Protein AF-0000000065921954 (afdb_homodimer)

Sequence (114 aa):
MNIEELKKQAETEIADFIAQKIAELNKNTGKEVSEIRFTAREKMTGLESYDVKIKIMMNIEELKKQAETEIADFIAQKIAELNKNTGKEVSEIRFTAREKMTGLESYDVKIKIM

Foldseek 3Di:
DDPVVVVVVVVVVVVVVVVVVQVVCCVVVVWHWDDKDWDFDADPVGTDGTDIDIDTD/DDPVVVVVVVVVVVVVVVVVVQVVCCVVVVWHWDDKDWDFDADPVGTDGTDIDIDTD

Secondary structure (DSSP, 8-state):
--HHHHHHHHHHHHHHHHHHHHHHHHHHHSS-EEEEEEEEEEETTEEEEEEEEEEE-/--HHHHHHHHHHHHHHHHHHHHHHHHHHHSS-EEEEEEEEEEETTEEEEEEEEEEE-

Radius of gyration: 14.44 Å; Cα contacts (8 Å, |Δi|>4): 179; chains: 2; bounding box: 28×40×33 Å

Structure (mmCIF, N/CA/C/O backbone):
data_AF-0000000065921954-model_v1
#
loop_
_entity.id
_entity.type
_entity.pdbx_description
1 polymer 'Protein GnsA'
#
loop_
_atom_site.group_PDB
_atom_site.id
_atom_site.type_symbol
_atom_site.label_atom_id
_atom_site.label_alt_id
_atom_site.label_comp_id
_atom_site.label_asym_id
_atom_site.label_entity_id
_atom_site.label_seq_id
_atom_site.pdbx_PDB_ins_code
_atom_site.Cartn_x
_atom_site.Cartn_y
_atom_site.Cartn_z
_atom_site.occupancy
_atom_site.B_iso_or_equiv
_atom_site.auth_seq_id
_atom_site.auth_comp_id
_atom_site.auth_asym_id
_atom_site.auth_atom_id
_atom_site.pdbx_PDB_model_num
ATOM 1 N N . MET A 1 1 ? -7.926 21.625 -2.971 1 73.06 1 MET A N 1
ATOM 2 C CA . MET A 1 1 ? -8.695 20.422 -2.656 1 73.06 1 MET A CA 1
ATOM 3 C C . MET A 1 1 ? -8.969 20.328 -1.158 1 73.06 1 MET A C 1
ATOM 5 O O . MET A 1 1 ? -8.133 20.734 -0.345 1 73.06 1 MET A O 1
ATOM 9 N N . ASN A 1 2 ? -10.227 20.016 -0.802 1 92.56 2 ASN A N 1
ATOM 10 C CA . ASN A 1 2 ? -10.469 19.859 0.629 1 92.56 2 ASN A CA 1
ATOM 11 C C . ASN A 1 2 ? -9.945 18.531 1.153 1 92.56 2 ASN A C 1
ATOM 13 O O . ASN A 1 2 ? -9.461 17.703 0.38 1 92.56 2 ASN A O 1
ATOM 17 N N . ILE A 1 3 ? -9.883 18.391 2.352 1 94.19 3 ILE A N 1
ATOM 18 C CA . ILE A 1 3 ? -9.273 17.25 3.029 1 94.19 3 ILE A CA 1
ATOM 19 C C . ILE A 1 3 ? -9.898 15.961 2.514 1 94.19 3 ILE A C 1
ATOM 21 O O . ILE A 1 3 ? -9.195 14.969 2.295 1 94.19 3 ILE A O 1
ATOM 25 N N . GLU A 1 4 ? -11.188 15.961 2.314 1 95.5 4 GLU A N 1
ATOM 26 C CA . GLU A 1 4 ? -1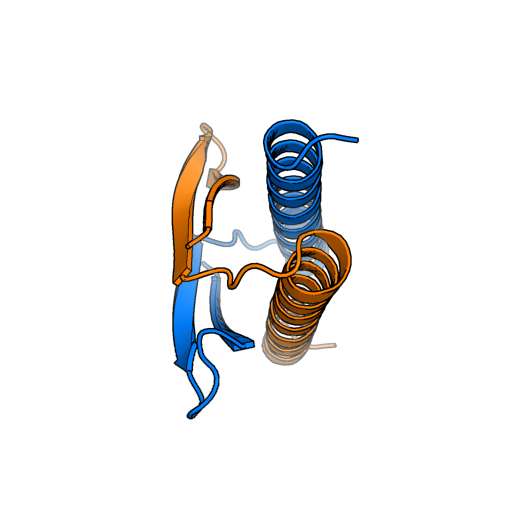1.875 14.766 1.846 1 95.5 4 GLU A CA 1
ATOM 27 C C . GLU A 1 4 ? -11.43 14.383 0.436 1 95.5 4 GLU A C 1
ATOM 29 O O . GLU A 1 4 ? -11.273 13.203 0.125 1 95.5 4 GLU A O 1
ATOM 34 N N . GLU A 1 5 ? -11.242 15.312 -0.426 1 96.69 5 GLU A N 1
ATOM 35 C CA . GLU A 1 5 ? -10.773 15.055 -1.785 1 96.69 5 GLU A CA 1
ATOM 36 C C . GLU A 1 5 ? -9.344 14.531 -1.787 1 96.69 5 GLU A C 1
ATOM 38 O O . GLU A 1 5 ? -9.016 13.609 -2.539 1 96.69 5 GLU A O 1
ATOM 43 N N . LEU A 1 6 ? -8.445 15.133 -0.946 1 97.44 6 LEU A N 1
ATOM 44 C CA . LEU A 1 6 ? -7.062 14.672 -0.823 1 97.44 6 LEU A CA 1
ATOM 45 C C . LEU A 1 6 ? -7.016 13.227 -0.333 1 97.44 6 LEU A C 1
ATOM 47 O O . LEU A 1 6 ? -6.234 12.422 -0.843 1 97.44 6 LEU A O 1
ATOM 51 N N . LYS A 1 7 ? -7.883 12.992 0.575 1 97.19 7 LYS A N 1
ATOM 52 C CA . LYS A 1 7 ? -7.977 11.648 1.14 1 97.19 7 LYS A CA 1
ATOM 53 C C . LYS A 1 7 ? -8.406 10.633 0.081 1 97.19 7 LYS A C 1
ATOM 55 O O . LYS A 1 7 ? -7.77 9.586 -0.078 1 97.19 7 LYS A O 1
ATOM 60 N N . LYS A 1 8 ? -9.445 10.945 -0.625 1 97.81 8 LYS A N 1
ATOM 61 C CA . LYS A 1 8 ? -9.969 10.039 -1.646 1 97.81 8 LYS A CA 1
ATOM 62 C C . LYS A 1 8 ? -8.938 9.805 -2.752 1 97.81 8 LYS A C 1
ATOM 64 O O . LYS A 1 8 ? -8.828 8.695 -3.277 1 97.81 8 LYS A O 1
ATOM 69 N N . GLN A 1 9 ? -8.25 10.852 -3.027 1 98.31 9 GLN A N 1
ATOM 70 C CA . GLN A 1 9 ? -7.207 10.711 -4.035 1 98.31 9 GLN A CA 1
ATOM 71 C C . GLN A 1 9 ? -6.105 9.766 -3.559 1 98.31 9 GLN A C 1
ATOM 73 O O . GLN A 1 9 ? -5.672 8.891 -4.309 1 98.31 9 GLN A O 1
ATOM 78 N N . ALA A 1 10 ? -5.652 9.969 -2.34 1 98.5 10 ALA A N 1
ATOM 79 C CA . ALA A 1 10 ? -4.625 9.094 -1.784 1 98.5 10 ALA A CA 1
ATOM 80 C C . ALA A 1 10 ? -5.109 7.652 -1.711 1 98.5 10 ALA A C 1
ATOM 82 O O . ALA A 1 10 ? -4.359 6.723 -2.025 1 98.5 10 ALA A O 1
ATOM 83 N N . GLU A 1 11 ? -6.348 7.469 -1.285 1 98.88 11 GLU A N 1
ATOM 84 C CA . GLU A 1 11 ? -6.93 6.133 -1.224 1 98.88 11 GLU A CA 1
ATOM 85 C C . GLU A 1 11 ? -6.91 5.457 -2.592 1 98.88 11 GLU A C 1
ATOM 87 O O . GLU A 1 11 ? -6.508 4.297 -2.713 1 98.88 11 GLU A O 1
ATOM 92 N N . THR A 1 12 ? -7.297 6.195 -3.602 1 98.69 12 THR A N 1
ATOM 93 C CA . THR A 1 12 ? -7.344 5.664 -4.961 1 98.69 12 THR A CA 1
ATOM 94 C C . THR A 1 12 ? -5.938 5.355 -5.469 1 98.69 12 THR A C 1
ATOM 96 O O . THR A 1 12 ? -5.707 4.301 -6.062 1 98.69 12 THR A O 1
ATOM 99 N N . GLU A 1 13 ? -4.992 6.219 -5.199 1 98.75 13 GLU A N 1
ATOM 100 C CA . GLU A 1 13 ? -3.627 6.031 -5.676 1 98.75 13 GLU A CA 1
ATOM 101 C C . GLU A 1 13 ? -2.973 4.816 -5.023 1 98.75 13 GLU A C 1
ATOM 103 O O . GLU A 1 13 ? -2.287 4.043 -5.691 1 98.75 13 GLU A O 1
ATOM 108 N N . ILE A 1 14 ? -3.182 4.676 -3.699 1 98.81 14 ILE A N 1
ATOM 109 C CA . ILE A 1 14 ? -2.605 3.549 -2.979 1 98.81 14 ILE A CA 1
ATOM 110 C C . ILE A 1 14 ? -3.227 2.246 -3.479 1 98.81 14 ILE A C 1
ATOM 112 O O . ILE A 1 14 ? -2.512 1.279 -3.76 1 98.81 14 ILE A O 1
ATOM 116 N N . ALA A 1 15 ? -4.52 2.223 -3.631 1 98.62 15 ALA A N 1
ATOM 117 C CA . ALA A 1 15 ? -5.207 1.032 -4.125 1 98.62 15 ALA A CA 1
ATOM 118 C C . ALA A 1 15 ? -4.711 0.648 -5.516 1 98.62 15 ALA A C 1
ATOM 120 O O . ALA A 1 15 ? -4.41 -0.52 -5.773 1 98.62 15 ALA A O 1
ATOM 121 N N . ASP A 1 16 ? -4.598 1.623 -6.383 1 98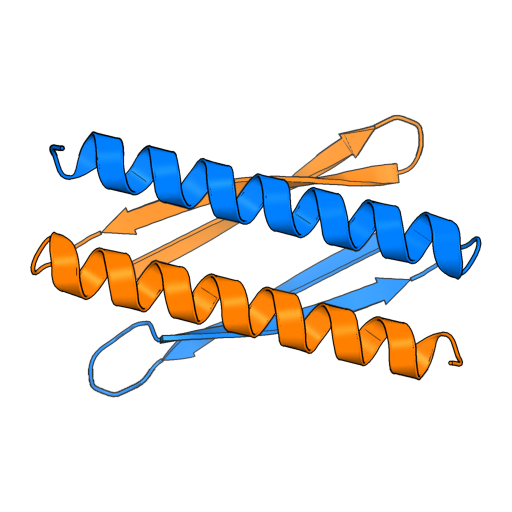.75 16 ASP A N 1
ATOM 122 C CA . ASP A 1 16 ? -4.164 1.374 -7.758 1 98.75 16 ASP A CA 1
ATOM 123 C C . ASP A 1 16 ? -2.729 0.854 -7.797 1 98.75 16 ASP A C 1
ATOM 125 O O . ASP A 1 16 ? -2.404 -0.029 -8.594 1 98.75 16 ASP A O 1
ATOM 129 N N . PHE A 1 17 ? -1.907 1.454 -6.938 1 98.81 17 PHE A N 1
ATOM 130 C CA . PHE A 1 17 ? -0.511 1.036 -6.91 1 98.81 17 PHE A CA 1
ATOM 131 C C . PHE A 1 17 ? -0.385 -0.405 -6.434 1 98.81 17 PHE A C 1
ATOM 133 O O . PHE A 1 17 ? 0.381 -1.188 -7 1 98.81 17 PHE A O 1
ATOM 140 N N . ILE A 1 18 ? -1.149 -0.823 -5.422 1 98.75 18 ILE A N 1
ATOM 141 C CA . ILE A 1 18 ? -1.125 -2.188 -4.91 1 98.75 18 ILE A CA 1
ATOM 142 C C . ILE A 1 18 ? -1.621 -3.152 -5.984 1 98.75 18 ILE A C 1
ATOM 144 O O . ILE A 1 18 ? -1.017 -4.203 -6.211 1 98.75 18 ILE A O 1
ATOM 148 N N . ALA A 1 19 ? -2.689 -2.758 -6.664 1 98.5 19 ALA A N 1
ATOM 149 C CA . ALA A 1 19 ? -3.215 -3.602 -7.734 1 98.5 19 ALA A CA 1
ATOM 150 C C . ALA A 1 19 ? -2.17 -3.82 -8.82 1 98.5 19 ALA A C 1
ATOM 152 O O . ALA A 1 19 ? -2.014 -4.934 -9.328 1 98.5 19 ALA A O 1
ATOM 153 N N . GLN A 1 20 ? -1.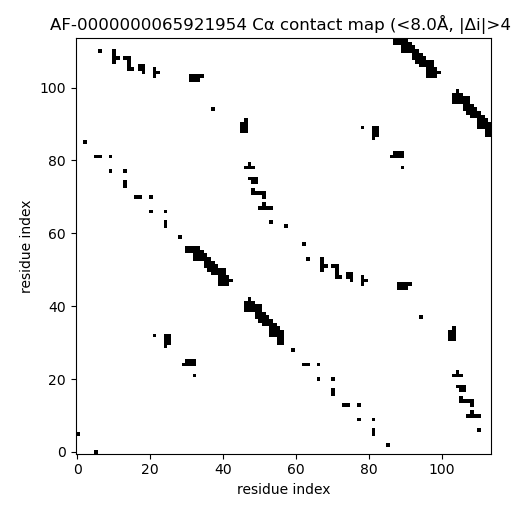489 -2.752 -9.133 1 98.69 20 GLN A N 1
ATOM 154 C CA . GLN A 1 20 ? -0.447 -2.824 -10.148 1 98.69 20 GLN A CA 1
ATOM 155 C C . GLN A 1 20 ? 0.667 -3.779 -9.727 1 98.69 20 GLN A C 1
ATOM 157 O O . GLN A 1 20 ? 1.145 -4.578 -10.539 1 98.69 20 GLN A O 1
ATOM 162 N N . LYS A 1 21 ? 1.123 -3.711 -8.469 1 98.5 21 LYS A N 1
ATOM 163 C CA . LYS A 1 21 ? 2.197 -4.57 -7.977 1 98.5 21 LYS A CA 1
ATOM 164 C C . LYS A 1 21 ? 1.764 -6.031 -7.945 1 98.5 21 LYS A C 1
ATOM 166 O O . LYS A 1 21 ? 2.561 -6.926 -8.234 1 98.5 21 LYS A O 1
ATOM 171 N N . ILE A 1 22 ? 0.469 -6.289 -7.586 1 98.38 22 ILE A N 1
ATOM 172 C CA . ILE A 1 22 ? -0.065 -7.648 -7.586 1 98.38 22 ILE A CA 1
ATOM 173 C C . ILE A 1 22 ? -0.03 -8.219 -9 1 98.38 22 ILE A C 1
ATOM 175 O O . ILE A 1 22 ? 0.451 -9.336 -9.219 1 98.38 22 ILE A O 1
ATOM 179 N N . ALA A 1 23 ? -0.515 -7.418 -9.945 1 97.62 23 ALA A N 1
ATOM 180 C CA . ALA A 1 23 ? -0.553 -7.867 -11.336 1 97.62 23 ALA A CA 1
ATOM 181 C C . ALA A 1 23 ? 0.852 -8.148 -11.859 1 97.62 23 ALA A C 1
ATOM 183 O O . ALA A 1 23 ? 1.073 -9.148 -12.555 1 97.62 23 ALA A O 1
ATOM 184 N N . GLU A 1 24 ? 1.77 -7.27 -11.555 1 98.12 24 GLU A N 1
ATOM 185 C CA . GLU A 1 24 ? 3.156 -7.434 -11.984 1 98.12 24 GLU A CA 1
ATOM 186 C C . GLU A 1 24 ? 3.762 -8.711 -11.422 1 98.12 24 GLU A C 1
ATOM 188 O O . GLU A 1 24 ? 4.434 -9.461 -12.133 1 98.12 24 GLU A O 1
ATOM 193 N N . LEU A 1 25 ? 3.533 -8.984 -10.141 1 97.88 25 LEU A N 1
ATOM 194 C CA . LEU A 1 25 ? 4.074 -10.18 -9.5 1 97.88 25 LEU A CA 1
ATOM 195 C C . LEU A 1 25 ? 3.488 -11.438 -10.125 1 97.88 25 LEU A C 1
ATOM 197 O O . LEU A 1 25 ? 4.219 -12.383 -10.43 1 97.88 25 LEU A O 1
ATOM 201 N N . ASN A 1 26 ? 2.117 -11.43 -10.273 1 97.19 26 ASN A N 1
ATOM 202 C CA . ASN A 1 26 ? 1.462 -12.578 -10.891 1 97.19 26 ASN A CA 1
ATOM 203 C C . ASN A 1 26 ? 2.037 -12.875 -12.273 1 97.19 26 ASN A C 1
ATOM 205 O O . ASN A 1 26 ? 2.354 -14.023 -12.578 1 97.19 26 ASN A O 1
ATOM 209 N N . LYS A 1 27 ? 2.188 -11.812 -13.016 1 96.75 27 LYS A N 1
ATOM 210 C CA . LYS A 1 27 ? 2.668 -11.961 -14.383 1 96.75 27 LYS A CA 1
ATOM 211 C C . LYS A 1 27 ? 4.113 -12.438 -14.414 1 96.75 27 LYS A C 1
ATOM 213 O O . LYS A 1 27 ? 4.457 -13.352 -15.164 1 96.75 27 LYS A O 1
ATOM 218 N N . ASN A 1 28 ? 4.969 -11.938 -13.57 1 96.94 28 ASN A N 1
ATOM 219 C CA . ASN A 1 28 ? 6.406 -12.188 -13.633 1 96.94 28 ASN A CA 1
ATOM 220 C C . ASN A 1 28 ? 6.766 -13.531 -13.008 1 96.94 28 ASN A C 1
ATOM 222 O O . ASN A 1 28 ? 7.766 -14.148 -13.375 1 96.94 28 ASN A O 1
ATOM 226 N N . THR A 1 29 ? 5.953 -14.031 -12.078 1 96.75 29 THR A N 1
ATOM 227 C CA . THR A 1 29 ? 6.309 -15.25 -11.359 1 96.75 29 THR A CA 1
ATOM 228 C C . THR A 1 29 ? 5.508 -16.438 -11.891 1 96.75 29 THR A C 1
ATOM 230 O O . THR A 1 29 ? 5.879 -17.594 -11.656 1 96.75 29 THR A O 1
ATOM 233 N N . GLY A 1 30 ? 4.398 -16.109 -12.57 1 94.75 30 GLY A N 1
ATOM 234 C CA . GLY A 1 30 ? 3.465 -17.141 -12.961 1 94.75 30 GLY A CA 1
ATOM 235 C C . GLY A 1 30 ? 2.689 -17.719 -11.789 1 94.75 30 GLY A C 1
ATOM 236 O O . GLY A 1 30 ? 2.061 -18.781 -11.914 1 94.75 30 GLY A O 1
ATOM 237 N N . LYS A 1 31 ? 2.855 -17.078 -10.617 1 95.06 31 LYS A N 1
ATOM 238 C CA . LYS A 1 31 ? 2.168 -17.484 -9.391 1 95.06 31 LYS A CA 1
ATOM 239 C C . LYS A 1 31 ? 1.259 -16.375 -8.883 1 95.06 31 LYS A C 1
ATOM 241 O O . LYS A 1 31 ? 1.513 -15.188 -9.125 1 95.06 31 LYS A O 1
ATOM 246 N N . GLU A 1 32 ? 0.271 -16.672 -8.094 1 95.88 32 GLU A N 1
ATOM 247 C CA . GLU A 1 32 ? -0.715 -15.727 -7.598 1 95.88 32 GLU A CA 1
ATOM 248 C C . GLU A 1 32 ? -0.318 -15.188 -6.227 1 95.88 32 GLU A C 1
ATOM 250 O O . GLU A 1 32 ? 0.073 -15.953 -5.34 1 95.88 32 GLU A O 1
ATOM 255 N N . VAL A 1 33 ? -0.423 -13.922 -6.121 1 97.5 33 VAL A N 1
ATOM 256 C CA . VAL A 1 33 ? -0.387 -13.344 -4.781 1 97.5 33 VAL A CA 1
ATOM 257 C C . VAL A 1 33 ? -1.633 -13.758 -4.004 1 97.5 33 VAL A C 1
ATOM 259 O O . VAL A 1 33 ? -2.758 -13.531 -4.449 1 97.5 33 VAL A O 1
ATOM 262 N N . SER A 1 34 ? -1.443 -14.336 -2.844 1 96.12 34 SER A N 1
ATOM 263 C CA . SER A 1 34 ? -2.596 -14.812 -2.088 1 96.12 34 SER A CA 1
ATOM 264 C C . SER A 1 34 ? -2.992 -13.82 -0.998 1 96.12 34 SER A C 1
ATOM 266 O O . SER A 1 34 ? -4.164 -13.742 -0.619 1 96.12 34 SER A O 1
ATOM 268 N N . GLU A 1 35 ? -2.006 -13.109 -0.479 1 96.75 35 GLU A N 1
ATOM 269 C CA . GLU A 1 35 ? -2.279 -12.195 0.628 1 96.75 35 GLU A CA 1
ATOM 270 C C . GLU A 1 35 ? -1.182 -11.148 0.762 1 96.75 35 GLU A C 1
ATOM 272 O O . GLU A 1 35 ? -0.009 -11.43 0.505 1 96.75 35 GLU A O 1
ATOM 277 N N . ILE A 1 36 ? -1.601 -10.023 1.147 1 98.56 36 ILE A N 1
ATOM 278 C CA . ILE A 1 36 ? -0.659 -9.008 1.607 1 98.56 36 ILE A CA 1
ATOM 279 C C . ILE A 1 36 ? -0.974 -8.633 3.053 1 98.56 36 ILE A C 1
ATOM 281 O O . ILE A 1 36 ? -2.123 -8.328 3.385 1 98.56 36 ILE A O 1
ATOM 285 N N . ARG A 1 37 ? 0.013 -8.656 3.902 1 98.5 37 ARG A N 1
ATOM 286 C CA . ARG A 1 37 ? -0.117 -8.234 5.293 1 98.5 37 ARG A CA 1
ATOM 287 C C . ARG A 1 37 ? 0.461 -6.84 5.496 1 98.5 37 ARG A C 1
ATOM 289 O O . ARG A 1 37 ? 1.56 -6.543 5.023 1 98.5 37 ARG A O 1
ATOM 296 N N . PHE A 1 38 ? -0.323 -6.098 6.129 1 98.5 38 PHE A N 1
ATOM 297 C CA . PHE A 1 38 ? 0.093 -4.738 6.457 1 98.5 38 PHE A CA 1
ATOM 298 C C . PHE A 1 38 ? 0.229 -4.562 7.965 1 98.5 38 PHE A C 1
ATOM 300 O O . PHE A 1 38 ? -0.722 -4.809 8.711 1 98.5 38 PHE A O 1
ATOM 307 N N . THR A 1 39 ? 1.372 -4.148 8.438 1 98.19 39 THR A N 1
ATOM 308 C CA . THR A 1 39 ? 1.588 -3.854 9.852 1 98.19 39 THR A CA 1
ATOM 309 C C . THR A 1 39 ? 2.012 -2.4 10.047 1 98.19 39 THR A C 1
ATOM 311 O O . THR A 1 39 ? 3.064 -1.985 9.555 1 98.19 39 THR A O 1
ATOM 314 N N . ALA A 1 40 ? 1.256 -1.698 10.789 1 97.69 40 ALA A N 1
ATOM 315 C CA . ALA A 1 40 ? 1.5 -0.272 10.992 1 97.69 40 ALA A CA 1
ATOM 316 C C . ALA A 1 40 ? 2.832 -0.04 11.703 1 97.69 40 ALA A C 1
ATOM 318 O O . ALA A 1 40 ? 3.176 -0.761 12.641 1 97.69 40 ALA A O 1
ATOM 319 N N . ARG A 1 41 ? 3.672 0.949 11.18 1 96.81 41 ARG A N 1
ATOM 320 C CA . ARG A 1 41 ? 4.867 1.461 11.844 1 96.81 41 ARG A CA 1
ATOM 321 C C . ARG A 1 41 ? 4.645 2.877 12.359 1 96.81 41 ARG A C 1
ATOM 323 O O . ARG A 1 41 ? 4.41 3.801 11.578 1 96.81 41 ARG A O 1
ATOM 330 N N . GLU A 1 42 ? 4.738 3.035 13.641 1 94.5 42 GLU A N 1
ATOM 331 C CA . GLU A 1 42 ? 4.457 4.32 14.273 1 94.5 42 GLU A CA 1
ATOM 332 C C . GLU A 1 42 ? 5.707 4.902 14.922 1 94.5 42 GLU A C 1
ATOM 334 O O . GLU A 1 42 ? 6.602 4.16 15.336 1 94.5 42 GLU A O 1
ATOM 339 N N . LYS A 1 43 ? 5.785 6.184 14.867 1 91.06 43 LYS A N 1
ATOM 340 C CA . LYS A 1 43 ? 6.77 6.938 15.641 1 91.06 43 LYS A CA 1
ATOM 341 C C . LYS A 1 43 ? 6.09 7.844 16.656 1 91.06 43 LYS A C 1
ATOM 343 O O . LYS A 1 43 ? 4.875 7.766 16.859 1 91.06 43 LYS A O 1
ATOM 348 N N . MET A 1 44 ? 6.879 8.531 17.312 1 87.62 44 MET A N 1
ATOM 349 C CA . MET A 1 44 ? 6.367 9.453 18.328 1 87.62 44 MET A CA 1
ATOM 350 C C . MET A 1 44 ? 5.402 10.461 17.719 1 87.62 44 MET A C 1
ATOM 352 O O . MET A 1 44 ? 4.457 10.898 18.375 1 87.62 44 MET A O 1
ATOM 356 N N . THR A 1 45 ? 5.59 10.68 16.438 1 87 45 THR A N 1
ATOM 357 C CA . THR A 1 45 ? 4.801 11.719 15.789 1 87 45 THR A CA 1
ATOM 358 C C . THR A 1 45 ? 3.541 11.141 15.156 1 87 45 THR A C 1
ATOM 360 O O . THR A 1 45 ? 2.674 11.883 14.688 1 87 45 THR A O 1
ATOM 363 N N . GLY A 1 46 ? 3.422 9.828 15.133 1 92.44 46 GLY A N 1
ATOM 364 C CA . GLY A 1 46 ? 2.223 9.219 14.578 1 92.44 46 GLY A CA 1
ATOM 365 C C . GLY A 1 46 ? 2.52 8.125 13.562 1 92.44 46 GLY A C 1
ATOM 366 O O . GLY A 1 46 ? 3.619 7.57 13.547 1 92.44 46 GLY A O 1
ATOM 367 N N . LEU A 1 47 ? 1.443 7.797 12.789 1 96.88 47 LEU A N 1
ATOM 368 C CA . LEU A 1 47 ? 1.585 6.789 11.75 1 96.88 47 LEU A CA 1
ATOM 369 C C . LEU A 1 47 ? 2.555 7.254 10.664 1 96.88 47 LEU A C 1
ATOM 371 O O . LEU A 1 47 ? 2.41 8.352 10.125 1 96.88 47 LEU A O 1
ATOM 375 N N . GLU A 1 48 ? 3.564 6.41 10.242 1 96 48 GLU A N 1
ATOM 376 C CA . GLU A 1 48 ? 4.598 6.816 9.297 1 96 48 GLU A CA 1
ATOM 377 C C . GLU A 1 48 ? 4.566 5.949 8.047 1 96 48 GLU A C 1
ATOM 379 O O . GLU A 1 48 ? 4.883 6.418 6.949 1 96 48 GLU A O 1
ATOM 384 N N . SER A 1 49 ? 4.332 4.676 8.312 1 96.81 49 SER A N 1
ATOM 385 C CA . SER A 1 49 ? 4.414 3.713 7.215 1 96.81 49 SER A CA 1
ATOM 386 C C . SER A 1 49 ? 3.744 2.395 7.586 1 96.81 49 SER A C 1
ATOM 388 O O . SER A 1 49 ? 3.029 2.316 8.586 1 96.81 49 SER A O 1
ATOM 390 N N . TYR A 1 50 ? 3.918 1.483 6.691 1 98.38 50 TYR A N 1
ATOM 391 C CA . TYR A 1 50 ? 3.523 0.099 6.93 1 98.38 50 TYR A CA 1
ATOM 392 C C . TYR A 1 50 ? 4.629 -0.863 6.504 1 98.38 50 TYR A C 1
ATOM 394 O O . TYR A 1 50 ? 5.27 -0.666 5.473 1 98.38 50 TYR A O 1
ATOM 402 N N . ASP A 1 51 ? 4.891 -1.859 7.402 1 98.25 51 ASP A N 1
ATOM 403 C CA . ASP A 1 51 ? 5.578 -3.051 6.918 1 98.25 51 ASP A CA 1
ATOM 404 C C . ASP A 1 51 ? 4.668 -3.885 6.02 1 98.25 51 ASP A C 1
ATOM 406 O O . ASP A 1 51 ? 3.492 -4.086 6.336 1 98.25 51 ASP A O 1
ATOM 410 N N . VAL A 1 52 ? 5.23 -4.289 4.898 1 98.75 52 VAL A N 1
ATOM 411 C CA . VAL A 1 52 ? 4.441 -5.023 3.918 1 98.75 52 VAL A CA 1
ATOM 412 C C . VAL A 1 52 ? 5.047 -6.406 3.697 1 98.75 52 VAL A C 1
ATOM 414 O O . VAL A 1 52 ? 6.262 -6.539 3.506 1 98.75 52 VAL A O 1
ATOM 417 N N . LYS A 1 53 ? 4.207 -7.426 3.842 1 98.69 53 LYS A N 1
ATOM 418 C CA . LYS A 1 53 ? 4.613 -8.797 3.545 1 98.69 53 LYS A CA 1
ATOM 419 C C . LYS A 1 53 ? 3.666 -9.445 2.539 1 98.69 53 LYS A C 1
ATOM 421 O O . LYS A 1 53 ? 2.451 -9.453 2.74 1 98.69 53 LYS A O 1
ATOM 426 N N . ILE A 1 54 ? 4.195 -10.039 1.549 1 98.56 54 ILE A N 1
ATOM 427 C CA . ILE A 1 54 ? 3.4 -10.625 0.4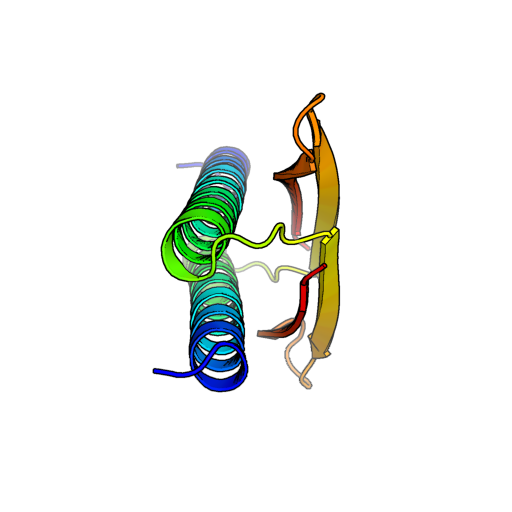76 1 98.56 54 ILE A CA 1
ATOM 428 C C . ILE A 1 54 ? 3.512 -12.148 0.524 1 98.56 54 ILE A C 1
ATOM 430 O O . ILE A 1 54 ? 4.605 -12.695 0.683 1 98.56 54 ILE A O 1
ATOM 434 N N . 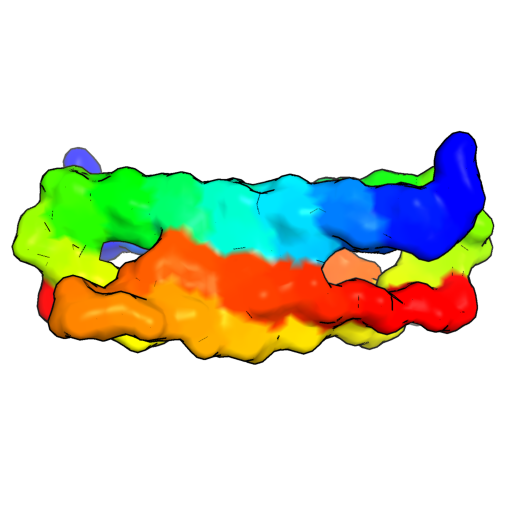LYS A 1 55 ? 2.471 -12.773 0.423 1 97.69 55 LYS A N 1
ATOM 435 C CA . LYS A 1 55 ? 2.426 -14.219 0.277 1 97.69 55 LYS A CA 1
ATOM 436 C C . LYS A 1 55 ? 2.064 -14.617 -1.151 1 97.69 55 LYS A C 1
ATOM 438 O O . LYS A 1 55 ? 1.096 -14.109 -1.718 1 97.69 55 LYS A O 1
ATOM 443 N N . ILE A 1 56 ? 2.824 -15.492 -1.7 1 95.44 56 ILE A N 1
ATOM 444 C CA . ILE A 1 56 ? 2.604 -16.016 -3.045 1 95.44 56 ILE A CA 1
ATOM 445 C C . ILE A 1 56 ? 2.277 -17.5 -2.975 1 95.44 56 ILE A C 1
ATOM 447 O O . ILE A 1 56 ? 2.885 -18.25 -2.197 1 95.44 56 ILE A O 1
ATOM 451 N N . MET A 1 57 ? 1.359 -17.938 -3.871 1 88.31 57 MET A N 1
ATOM 452 C CA . MET A 1 57 ? 1.004 -19.344 -3.941 1 88.31 57 MET A CA 1
ATOM 453 C C . MET A 1 57 ? 1.854 -20.078 -4.977 1 88.31 57 MET A C 1
ATOM 455 O O . MET A 1 57 ? 2.232 -19.484 -5.996 1 88.31 57 MET A O 1
ATOM 459 N N . MET B 1 1 ? 15.609 -12.117 -11.719 1 72.75 1 MET B N 1
ATOM 460 C CA . MET B 1 1 ? 15.344 -12.07 -10.281 1 72.75 1 MET B CA 1
ATOM 461 C C . MET B 1 1 ? 14.484 -13.25 -9.844 1 72.75 1 MET B C 1
ATOM 463 O O . MET B 1 1 ? 13.609 -13.695 -10.586 1 72.75 1 MET B O 1
ATOM 467 N N . ASN B 1 2 ? 14.883 -13.922 -8.719 1 92.44 2 ASN B N 1
ATOM 468 C CA . ASN B 1 2 ? 14.031 -15.023 -8.273 1 92.44 2 ASN B CA 1
ATOM 469 C C . ASN B 1 2 ? 12.781 -14.5 -7.562 1 92.44 2 ASN B C 1
ATOM 471 O O . ASN B 1 2 ? 12.641 -13.297 -7.348 1 92.44 2 ASN B O 1
ATOM 475 N N . ILE B 1 3 ? 11.891 -15.297 -7.375 1 94.12 3 ILE B N 1
ATOM 476 C CA . ILE B 1 3 ? 10.578 -14.961 -6.84 1 94.12 3 ILE B CA 1
ATOM 477 C C . ILE B 1 3 ? 10.734 -14.195 -5.527 1 94.12 3 ILE B C 1
ATOM 479 O O . ILE B 1 3 ? 10.008 -13.234 -5.27 1 94.12 3 ILE B O 1
ATOM 483 N N . GLU B 1 4 ? 11.68 -14.609 -4.699 1 95.62 4 GLU B N 1
ATOM 484 C CA . GLU B 1 4 ? 11.891 -13.953 -3.412 1 95.62 4 GLU B CA 1
ATOM 485 C C . GLU B 1 4 ? 12.375 -12.523 -3.592 1 95.62 4 GLU B C 1
ATOM 487 O O . GLU B 1 4 ? 11.969 -11.625 -2.85 1 95.62 4 GLU B O 1
ATOM 492 N N . GLU B 1 5 ? 13.227 -12.273 -4.508 1 96.75 5 GLU B N 1
ATOM 493 C CA . GLU B 1 5 ? 13.719 -10.93 -4.781 1 96.75 5 GLU B CA 1
ATOM 494 C C . GLU B 1 5 ? 12.609 -10.039 -5.332 1 96.75 5 GLU B C 1
ATOM 496 O O . GLU B 1 5 ? 12.5 -8.867 -4.949 1 96.75 5 GLU B O 1
ATOM 501 N N . LEU B 1 6 ? 11.766 -10.562 -6.27 1 97.44 6 LEU B N 1
ATOM 502 C CA . LEU B 1 6 ? 10.633 -9.82 -6.816 1 97.44 6 LEU B CA 1
ATOM 503 C C . LEU B 1 6 ? 9.656 -9.438 -5.711 1 97.44 6 LEU B C 1
ATOM 505 O O . LEU B 1 6 ? 9.156 -8.312 -5.684 1 97.44 6 LEU B O 1
ATOM 509 N N . LYS B 1 7 ? 9.484 -10.359 -4.859 1 97.31 7 LYS B N 1
ATOM 510 C CA . LYS B 1 7 ? 8.586 -10.148 -3.729 1 97.31 7 LYS B CA 1
ATOM 511 C C . LYS B 1 7 ? 9.102 -9.039 -2.816 1 97.31 7 LYS B C 1
ATOM 513 O O . LYS B 1 7 ? 8.359 -8.117 -2.471 1 97.31 7 LYS B O 1
ATOM 518 N N . LYS B 1 8 ? 10.344 -9.125 -2.455 1 97.81 8 LYS B N 1
ATOM 519 C CA . LYS B 1 8 ? 10.945 -8.141 -1.561 1 97.81 8 LYS B CA 1
ATOM 520 C C . LYS B 1 8 ? 10.93 -6.75 -2.188 1 97.81 8 LYS B C 1
ATOM 522 O O . LYS B 1 8 ? 10.727 -5.754 -1.494 1 97.81 8 LYS B O 1
ATOM 527 N N . GLN B 1 9 ? 11.156 -6.777 -3.432 1 98.31 9 GLN B N 1
ATOM 528 C CA . GLN B 1 9 ? 11.109 -5.5 -4.137 1 98.31 9 GLN B CA 1
ATOM 529 C C . GLN B 1 9 ? 9.711 -4.898 -4.094 1 98.31 9 GLN B C 1
ATOM 531 O O . GLN B 1 9 ? 9.547 -3.709 -3.816 1 98.31 9 GLN B O 1
ATOM 536 N N . ALA B 1 10 ? 8.703 -5.707 -4.398 1 98.5 10 ALA B N 1
ATOM 537 C CA . ALA B 1 10 ? 7.324 -5.23 -4.359 1 98.5 10 ALA B CA 1
ATOM 538 C C . ALA B 1 10 ? 6.941 -4.773 -2.953 1 98.5 10 ALA B C 1
ATOM 540 O O . ALA B 1 10 ? 6.281 -3.748 -2.787 1 98.5 10 ALA B O 1
ATOM 541 N N . GLU B 1 11 ? 7.355 -5.527 -1.954 1 98.88 11 GLU B N 1
ATOM 542 C CA . GLU B 1 11 ? 7.094 -5.156 -0.567 1 98.88 11 GLU B CA 1
ATOM 543 C C . GLU B 1 11 ? 7.68 -3.787 -0.24 1 98.88 11 GLU B C 1
ATOM 545 O O . GLU B 1 11 ? 7 -2.939 0.344 1 98.88 11 GLU B O 1
ATOM 550 N N . THR B 1 12 ? 8.891 -3.574 -0.641 1 98.75 12 THR B N 1
ATOM 551 C CA . THR B 1 12 ? 9.578 -2.314 -0.377 1 98.75 12 THR B CA 1
ATOM 552 C C . THR B 1 12 ? 8.906 -1.168 -1.131 1 98.75 12 THR B C 1
ATOM 554 O O . THR B 1 12 ? 8.695 -0.091 -0.57 1 98.75 12 THR B O 1
ATOM 557 N N . GLU B 1 13 ? 8.531 -1.39 -2.373 1 98.75 13 GLU B N 1
ATOM 558 C CA . GLU B 1 13 ? 7.922 -0.344 -3.189 1 98.75 13 GLU B CA 1
ATOM 559 C C . GLU B 1 13 ? 6.562 0.065 -2.637 1 98.75 13 GLU B C 1
ATOM 561 O O . GLU B 1 13 ? 6.234 1.253 -2.594 1 98.75 13 GLU B O 1
ATOM 566 N N . ILE B 1 14 ? 5.75 -0.934 -2.246 1 98.81 14 ILE B N 1
ATOM 567 C CA . ILE B 1 14 ? 4.426 -0.652 -1.695 1 98.81 14 ILE B CA 1
ATOM 568 C C . ILE B 1 14 ? 4.566 0.104 -0.376 1 98.81 14 ILE B C 1
ATOM 570 O O . ILE B 1 14 ? 3.891 1.111 -0.156 1 98.81 14 ILE B O 1
ATOM 574 N N . ALA B 1 15 ? 5.469 -0.343 0.477 1 98.62 15 ALA B N 1
ATOM 575 C CA . ALA B 1 15 ? 5.691 0.323 1.758 1 98.62 15 ALA B CA 1
ATOM 576 C C . ALA B 1 15 ? 6.129 1.771 1.556 1 98.62 15 ALA B C 1
ATOM 578 O O . ALA B 1 15 ? 5.605 2.68 2.205 1 98.62 15 ALA B O 1
ATOM 579 N N . ASP B 1 16 ? 7.039 1.979 0.636 1 98.75 16 ASP B N 1
ATOM 580 C CA . ASP B 1 16 ? 7.562 3.316 0.373 1 98.75 16 ASP B CA 1
ATOM 581 C C . ASP B 1 16 ? 6.473 4.23 -0.18 1 98.75 16 ASP B C 1
ATOM 583 O O . ASP B 1 16 ? 6.41 5.41 0.172 1 98.75 16 ASP B O 1
ATOM 587 N N . PHE B 1 17 ? 5.684 3.656 -1.031 1 98.81 17 PHE B N 1
ATOM 588 C CA . PHE B 1 17 ? 4.621 4.457 -1.629 1 98.81 17 PHE B CA 1
ATOM 589 C C . PHE B 1 17 ? 3.602 4.875 -0.577 1 98.81 17 PHE B C 1
ATOM 591 O O . PHE B 1 17 ? 3.158 6.027 -0.558 1 98.81 17 PHE B O 1
ATOM 598 N N . ILE B 1 18 ? 3.215 4.004 0.329 1 98.75 18 ILE B N 1
ATOM 599 C CA . ILE B 1 18 ? 2.27 4.316 1.395 1 98.75 18 ILE B CA 1
ATOM 600 C C . ILE B 1 18 ? 2.859 5.383 2.312 1 98.75 18 ILE B C 1
ATOM 602 O O . ILE B 1 18 ? 2.174 6.34 2.682 1 98.75 18 ILE B O 1
ATOM 606 N N . ALA B 1 19 ? 4.141 5.219 2.654 1 98.5 19 ALA B N 1
ATOM 607 C CA . ALA B 1 19 ? 4.797 6.207 3.504 1 98.5 19 ALA B CA 1
ATOM 608 C C . ALA B 1 19 ? 4.77 7.59 2.857 1 98.5 19 ALA B C 1
ATOM 610 O O . ALA B 1 19 ? 4.516 8.594 3.529 1 98.5 19 ALA B O 1
ATOM 611 N N . GLN B 1 20 ? 5.02 7.582 1.576 1 98.69 20 GLN B N 1
ATOM 612 C CA . GLN B 1 20 ? 5.012 8.836 0.831 1 98.69 20 GLN B CA 1
ATOM 613 C C . GLN B 1 20 ? 3.629 9.484 0.863 1 98.69 20 GLN B C 1
ATOM 615 O O . GLN B 1 20 ? 3.512 10.703 1.045 1 98.69 20 GLN B O 1
ATOM 620 N N . LYS B 1 21 ? 2.537 8.727 0.671 1 98.56 21 LYS B N 1
ATOM 621 C CA . LYS B 1 21 ? 1.177 9.258 0.666 1 98.56 21 LYS B CA 1
ATOM 622 C C . LYS B 1 21 ? 0.784 9.773 2.047 1 98.56 21 LYS B C 1
ATOM 624 O O . LYS B 1 21 ? 0.084 10.781 2.16 1 98.56 21 LYS B O 1
ATOM 629 N N . ILE B 1 22 ? 1.256 9.07 3.113 1 98.44 22 ILE B N 1
ATOM 630 C CA . ILE B 1 22 ? 0.992 9.516 4.477 1 98.44 22 ILE B CA 1
ATOM 631 C C . ILE B 1 22 ? 1.646 10.875 4.711 1 98.44 22 ILE B C 1
ATOM 633 O O . ILE B 1 22 ? 1.003 11.805 5.203 1 98.44 22 ILE B O 1
ATOM 637 N N . ALA B 1 23 ? 2.91 10.969 4.332 1 97.62 23 ALA B N 1
ATOM 638 C CA . ALA B 1 23 ? 3.646 12.211 4.523 1 97.62 23 A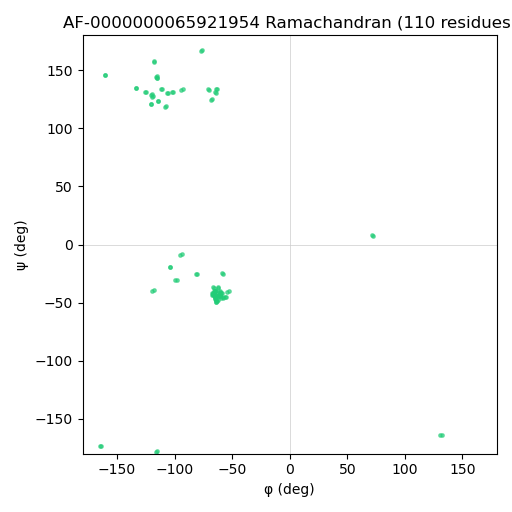LA B CA 1
ATOM 639 C C . ALA B 1 23 ? 2.996 13.359 3.752 1 97.62 23 ALA B C 1
ATOM 641 O O . ALA B 1 23 ? 2.875 14.477 4.27 1 97.62 23 ALA B O 1
ATOM 642 N N . GLU B 1 24 ? 2.607 13.094 2.533 1 98.12 24 GLU B N 1
ATOM 643 C CA . GLU B 1 24 ? 1.963 14.102 1.695 1 98.12 24 GLU B CA 1
ATOM 644 C C . GLU B 1 24 ? 0.657 14.578 2.318 1 98.12 24 GLU B C 1
ATOM 646 O O . GLU B 1 24 ? 0.382 15.781 2.346 1 98.12 24 GLU B O 1
ATOM 651 N N . LEU B 1 25 ? -0.151 13.664 2.832 1 97.88 25 LEU B N 1
ATOM 652 C CA . LEU B 1 25 ? -1.427 14.023 3.443 1 97.88 25 LEU B CA 1
ATOM 653 C C . LEU B 1 25 ? -1.213 14.859 4.699 1 97.88 25 LEU B C 1
ATOM 655 O O . LEU B 1 25 ? -1.88 15.875 4.891 1 97.88 25 LEU B O 1
ATOM 659 N N . ASN B 1 26 ? -0.252 14.367 5.551 1 97.25 26 ASN B N 1
ATOM 660 C CA . ASN B 1 26 ? 0.055 15.117 6.762 1 97.25 26 ASN B CA 1
ATOM 661 C C . ASN B 1 26 ? 0.469 16.547 6.441 1 97.25 26 ASN B C 1
ATOM 663 O O . ASN B 1 26 ? -0.03 17.5 7.055 1 97.25 26 ASN B O 1
ATOM 667 N N . LYS B 1 27 ? 1.32 16.672 5.465 1 96.75 27 LYS B N 1
ATOM 668 C CA . LYS B 1 27 ? 1.857 17.969 5.09 1 96.75 27 LYS B CA 1
ATOM 669 C C . LYS B 1 27 ? 0.772 18.859 4.496 1 96.75 27 LYS B C 1
ATOM 671 O O . LYS B 1 27 ? 0.652 20.031 4.859 1 96.75 27 LYS B O 1
ATOM 676 N N . ASN B 1 28 ? -0.069 18.344 3.648 1 96.94 28 ASN B N 1
ATOM 677 C CA . ASN B 1 28 ? -1.021 19.141 2.885 1 96.94 28 ASN B CA 1
ATOM 678 C C . ASN B 1 28 ? -2.246 19.5 3.721 1 96.94 28 ASN B C 1
ATOM 680 O O . ASN B 1 28 ? -2.887 20.516 3.477 1 96.94 28 ASN B O 1
ATOM 684 N N . THR B 1 29 ? -2.582 18.719 4.742 1 96.69 29 THR B N 1
ATOM 685 C CA . THR B 1 29 ? -3.805 18.953 5.504 1 96.69 29 THR B CA 1
ATOM 686 C C . THR B 1 29 ? -3.486 19.594 6.852 1 96.69 29 THR B C 1
ATOM 688 O O . THR B 1 29 ? -4.367 20.172 7.492 1 96.69 29 THR B O 1
ATOM 691 N N . GLY B 1 30 ? -2.207 19.438 7.258 1 94.81 30 GLY B N 1
ATOM 692 C CA . GLY B 1 30 ? -1.833 19.859 8.602 1 94.81 30 GLY B CA 1
ATOM 693 C C . GLY B 1 30 ? -2.367 18.938 9.68 1 94.81 30 GLY B C 1
ATOM 694 O O . GLY B 1 30 ? -2.354 19.281 10.867 1 94.81 30 GLY B O 1
ATOM 695 N N . LYS B 1 31 ? -2.961 17.797 9.242 1 95.06 31 LYS B N 1
ATOM 696 C CA . LYS B 1 31 ? -3.514 16.781 10.148 1 95.06 31 LYS B CA 1
ATOM 697 C C . LYS B 1 31 ? -2.809 15.445 9.984 1 95.06 31 LYS B C 1
ATOM 699 O O . LYS B 1 31 ? -2.299 15.141 8.898 1 95.06 31 LYS B O 1
ATOM 704 N N . GLU B 1 32 ? -2.838 14.594 10.953 1 95.94 32 GLU B N 1
ATOM 705 C CA . GLU B 1 32 ? -2.141 13.312 10.953 1 95.94 32 GLU B CA 1
ATOM 706 C C . GLU B 1 32 ? -3.045 12.188 10.445 1 95.94 32 GLU B C 1
ATOM 708 O O . GLU B 1 32 ? -4.203 12.086 10.859 1 95.94 32 GLU B O 1
ATOM 713 N N . VAL B 1 33 ? -2.479 11.422 9.586 1 97.5 33 VAL B N 1
ATOM 714 C CA . VAL B 1 33 ? -3.121 10.148 9.281 1 97.5 33 VAL B CA 1
ATOM 715 C C . VAL B 1 33 ? -3.043 9.227 10.5 1 97.5 33 VAL B C 1
ATOM 717 O O . VAL B 1 33 ? -1.953 8.938 11 1 97.5 33 VAL B O 1
ATOM 720 N N . SER B 1 34 ? -4.172 8.75 10.961 1 96.31 34 SER B N 1
ATOM 721 C CA . SER B 1 34 ? -4.164 7.922 12.164 1 96.31 34 SER B CA 1
ATOM 722 C C . SER B 1 34 ? -4.203 6.438 11.812 1 96.31 34 SER B C 1
ATOM 724 O O . SER B 1 34 ? -3.695 5.605 12.57 1 96.31 34 SER B O 1
ATOM 726 N N . GLU B 1 35 ? -4.848 6.121 10.688 1 96.81 35 GLU B N 1
ATOM 727 C CA . GLU B 1 35 ? -5.008 4.719 10.32 1 96.81 35 GLU B CA 1
ATOM 728 C C . GLU B 1 35 ? -5.312 4.57 8.836 1 96.81 35 GLU B C 1
ATOM 730 O O . GLU B 1 35 ? -5.988 5.418 8.242 1 96.81 35 GLU B O 1
ATOM 735 N N . ILE B 1 36 ? -4.809 3.518 8.32 1 98.56 36 ILE B N 1
ATOM 736 C CA . ILE B 1 36 ? -5.246 3.074 7 1 98.56 36 ILE B CA 1
ATOM 737 C C . ILE B 1 36 ? -5.832 1.667 7.094 1 98.56 36 ILE B C 1
ATOM 739 O O . ILE B 1 36 ? -5.211 0.768 7.668 1 98.56 36 ILE B O 1
ATOM 743 N N . ARG B 1 37 ? -7.012 1.474 6.578 1 98.5 37 ARG B N 1
ATOM 744 C CA . ARG B 1 37 ? -7.652 0.165 6.508 1 98.5 37 ARG B CA 1
ATOM 745 C C . ARG B 1 37 ? -7.531 -0.433 5.109 1 98.5 37 ARG B C 1
ATOM 747 O O . ARG B 1 37 ? -7.77 0.252 4.113 1 98.5 37 ARG B O 1
ATOM 754 N N . PHE B 1 38 ? -7.129 -1.618 5.137 1 98.5 38 PHE B N 1
ATOM 755 C CA . PHE B 1 38 ? -7.004 -2.363 3.889 1 98.5 38 PHE B CA 1
ATOM 756 C C . PHE B 1 38 ? -7.992 -3.521 3.85 1 98.5 38 PHE B C 1
ATOM 758 O O . PHE B 1 38 ? -7.996 -4.375 4.742 1 98.5 38 PHE B O 1
ATOM 765 N N . THR B 1 39 ? -8.828 -3.586 2.857 1 98.12 39 THR B N 1
ATOM 766 C CA . THR B 1 39 ? -9.758 -4.695 2.666 1 98.12 39 THR B CA 1
ATOM 767 C C . THR B 1 39 ? -9.516 -5.383 1.326 1 98.12 39 THR B C 1
ATOM 769 O O . THR B 1 39 ? -9.664 -4.762 0.27 1 98.12 39 THR B O 1
ATOM 772 N N . ALA B 1 40 ? -9.219 -6.621 1.37 1 97.69 40 ALA B N 1
ATOM 773 C CA . ALA B 1 40 ? -8.883 -7.379 0.169 1 97.69 40 ALA B CA 1
ATOM 774 C C . ALA B 1 40 ? -10.062 -7.438 -0.794 1 97.69 40 ALA B C 1
ATOM 776 O O . ALA B 1 40 ? -11.211 -7.629 -0.373 1 97.69 40 ALA B O 1
ATOM 777 N N . ARG B 1 41 ? -9.812 -7.168 -2.162 1 96.94 41 ARG B N 1
ATOM 778 C CA . ARG B 1 41 ? -10.758 -7.395 -3.248 1 96.94 41 ARG B CA 1
ATOM 779 C C . ARG B 1 41 ? -10.344 -8.594 -4.098 1 96.94 41 ARG B C 1
ATOM 781 O O . ARG B 1 41 ? -9.273 -8.578 -4.715 1 96.94 41 ARG B O 1
ATOM 788 N N . GLU B 1 42 ? -11.18 -9.57 -4.137 1 94.44 42 GLU B N 1
ATOM 789 C CA . GLU B 1 42 ? -10.859 -10.805 -4.836 1 94.44 42 GLU B CA 1
ATOM 790 C C . GLU B 1 42 ? -11.805 -11.031 -6.016 1 94.44 42 GLU B C 1
ATOM 792 O O . GLU B 1 42 ? -12.945 -10.562 -6.004 1 94.44 42 GLU B O 1
ATOM 797 N N . LYS B 1 43 ? -11.242 -11.586 -7.039 1 90.75 43 LYS B N 1
ATOM 798 C CA . LYS B 1 43 ? -12.023 -12.109 -8.156 1 90.75 43 LYS B CA 1
ATOM 799 C C . LYS B 1 43 ? -11.867 -13.625 -8.273 1 90.75 43 LYS B C 1
ATOM 801 O O . LYS B 1 43 ? -11.273 -14.266 -7.402 1 90.75 43 LYS B O 1
ATOM 806 N N . MET B 1 44 ? -12.484 -14.109 -9.25 1 87.19 44 MET B N 1
ATOM 807 C CA . MET B 1 44 ? -12.445 -15.555 -9.484 1 87.19 44 MET B CA 1
ATOM 808 C C . MET B 1 44 ? -11.008 -16.031 -9.664 1 87.19 44 MET B C 1
ATOM 810 O O . MET B 1 44 ? -10.664 -17.156 -9.281 1 87.19 44 MET B O 1
ATOM 814 N N . THR B 1 45 ? -10.172 -15.094 -10.078 1 87 45 THR B N 1
ATOM 815 C CA . THR B 1 45 ? -8.805 -15.492 -10.414 1 87 45 THR B CA 1
ATOM 816 C C . THR B 1 45 ? -7.875 -15.281 -9.219 1 87 45 THR B C 1
ATOM 818 O O . THR B 1 45 ? -6.711 -15.688 -9.258 1 87 45 THR B O 1
ATOM 821 N N . GLY B 1 46 ? -8.352 -14.633 -8.164 1 92.44 46 GLY B N 1
ATOM 822 C CA . GLY B 1 46 ? -7.52 -14.438 -6.992 1 92.44 46 GLY B CA 1
ATOM 823 C C . GLY B 1 46 ? -7.527 -13.008 -6.484 1 92.44 46 GLY B C 1
ATOM 824 O O . GLY B 1 46 ? -8.445 -12.242 -6.785 1 92.44 46 GLY B O 1
ATOM 825 N N . LEU B 1 47 ? -6.516 -12.742 -5.629 1 96.81 47 LEU B N 1
ATOM 826 C CA . LEU B 1 47 ? -6.363 -11.398 -5.086 1 96.81 47 LEU B CA 1
ATOM 827 C C . LEU B 1 47 ? -6.055 -10.398 -6.195 1 96.81 47 LEU B C 1
ATOM 829 O O . LEU B 1 47 ? -5.137 -10.609 -6.988 1 96.81 47 LEU B O 1
ATOM 833 N N . GLU B 1 48 ? -6.773 -9.25 -6.289 1 96 48 GLU B N 1
ATOM 834 C CA . GLU B 1 48 ? -6.609 -8.289 -7.379 1 96 48 GLU B CA 1
ATOM 835 C C . GLU B 1 48 ? -6.141 -6.934 -6.852 1 96 48 GLU B C 1
ATOM 837 O O . GLU B 1 48 ? -5.41 -6.215 -7.535 1 96 48 GLU B O 1
ATOM 842 N N . SER B 1 49 ? -6.715 -6.594 -5.703 1 96.88 49 SER B N 1
ATOM 843 C CA . SER B 1 49 ? -6.465 -5.266 -5.16 1 96.88 49 SER B CA 1
ATOM 844 C C . SER B 1 49 ? -6.875 -5.184 -3.693 1 96.88 49 SER B C 1
ATOM 846 O O . SER B 1 49 ? -7.125 -6.207 -3.055 1 96.88 49 SER B O 1
ATOM 848 N N . TYR B 1 50 ? -6.801 -3.984 -3.221 1 98.31 50 TYR B N 1
ATOM 849 C CA . TYR B 1 5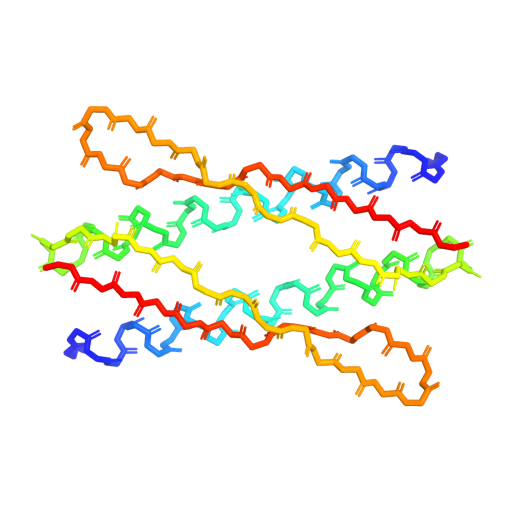0 ? -7.324 -3.645 -1.902 1 98.31 50 TYR B CA 1
ATOM 850 C C . TYR B 1 50 ? -8.156 -2.365 -1.958 1 98.31 50 TYR B C 1
ATOM 852 O O . TYR B 1 50 ? -7.781 -1.407 -2.639 1 98.31 50 TYR B O 1
ATOM 860 N N . ASP B 1 51 ? -9.344 -2.424 -1.297 1 98.19 51 ASP B N 1
ATOM 861 C CA . ASP B 1 51 ? -9.977 -1.164 -0.916 1 98.19 51 ASP B CA 1
ATOM 862 C C . ASP B 1 51 ? -9.195 -0.474 0.201 1 98.19 51 ASP B C 1
ATOM 864 O O . ASP B 1 51 ? -8.766 -1.121 1.158 1 98.19 51 ASP B O 1
ATOM 868 N N . VAL B 1 52 ? -8.977 0.807 0.001 1 98.75 52 VAL B N 1
ATOM 869 C CA . VAL B 1 52 ? -8.164 1.565 0.951 1 98.75 52 VAL B CA 1
ATOM 870 C C . VAL B 1 52 ? -9.008 2.686 1.563 1 98.75 52 VAL B C 1
ATOM 872 O O . VAL B 1 52 ? -9.695 3.418 0.848 1 98.75 52 VAL B O 1
ATOM 875 N N . LYS B 1 53 ? -9.031 2.742 2.891 1 98.69 53 LYS B N 1
ATOM 876 C CA . LYS B 1 53 ? -9.688 3.826 3.615 1 98.69 53 LYS B CA 1
ATOM 877 C C . LYS B 1 53 ? -8.727 4.488 4.602 1 98.69 53 LYS B C 1
ATOM 879 O O . LYS B 1 53 ? -8.109 3.811 5.422 1 98.69 53 LYS B O 1
ATOM 884 N N . ILE B 1 54 ? -8.664 5.758 4.574 1 98.62 54 ILE B N 1
ATOM 885 C CA . ILE B 1 54 ? -7.727 6.508 5.406 1 98.62 54 ILE B CA 1
ATOM 886 C C . ILE B 1 5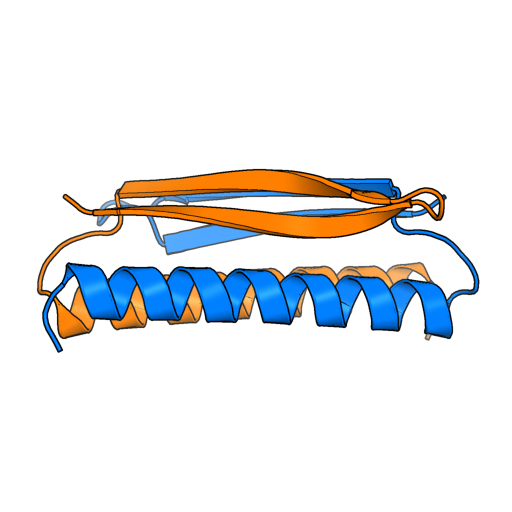4 ? -8.492 7.285 6.473 1 98.62 54 ILE B C 1
ATOM 888 O O . ILE B 1 54 ? -9.516 7.91 6.184 1 98.62 54 ILE B O 1
ATOM 892 N N . LYS B 1 55 ? -8.055 7.23 7.609 1 97.69 55 LYS B N 1
ATOM 893 C CA . LYS B 1 55 ? -8.562 8.047 8.703 1 97.69 55 LYS B CA 1
ATOM 894 C C . LYS B 1 55 ? -7.582 9.156 9.062 1 97.69 55 LYS B C 1
ATOM 896 O O . LYS B 1 55 ? -6.391 8.906 9.25 1 97.69 55 LYS B O 1
ATOM 901 N N . ILE B 1 56 ? -8.078 10.336 9.148 1 95.56 56 ILE B N 1
ATOM 902 C CA . ILE B 1 56 ? -7.293 11.508 9.516 1 95.56 56 ILE B CA 1
ATOM 903 C C . ILE B 1 56 ? -7.789 12.062 10.852 1 95.56 56 ILE B C 1
ATOM 905 O O . ILE B 1 56 ? -8.992 12.117 11.102 1 95.56 56 ILE B O 1
ATOM 909 N N . MET B 1 57 ? -6.812 12.547 11.656 1 88.5 57 MET B N 1
ATOM 910 C CA . MET B 1 57 ? -7.168 13.164 12.93 1 88.5 57 MET B CA 1
ATOM 911 C C . MET B 1 57 ? -7.289 14.672 12.789 1 88.5 57 MET B C 1
ATOM 913 O O . MET B 1 57 ? -6.574 15.289 12 1 88.5 57 MET B O 1
#

InterPro domains:
  IPR012563 Gns [PF08178] (1-54)

Nearest PDB structures (foldseek):
  4xo1-assembly1_A-2  TM=9.963E-01  e=1.432E-08  Escherichia coli K-12
  4xo2-assembly1_A  TM=9.937E-01  e=1.533E-08  Escherichia coli K-12
  4xo2-assembly1_B  TM=9.962E-01  e=2.017E-08  Escherichia coli K-12
  7pd3-assembly1_f  TM=4.330E-01  e=1.784E+00  Homo sapiens
  7sa4-assembly1_8  TM=3.511E-01  e=4.349E+00  Escherichia coli

pLDDT: mean 96.27, std 4.16, range [72.75, 98.88]

Solvent-accessible surface area (backbone atoms only — not comparable to full-atom values): 6324 Å² total; per-residue (Å²): 128,55,66,68,57,52,47,52,48,47,27,50,51,53,23,51,50,50,21,51,50,44,52,51,47,26,66,75,64,75,32,47,45,69,47,75,47,78,42,83,38,68,54,96,91,38,60,51,37,39,51,49,48,76,40,70,94,129,55,67,68,55,53,47,51,49,47,25,51,50,53,24,51,50,51,22,49,50,43,51,50,48,24,66,75,64,76,32,48,46,71,46,74,47,76,41,83,38,70,55,97,89,37,59,51,37,37,50,49,48,75,41,71,94

Organism: Escherichia coli O6:H1 (strain CFT073 / ATCC 700928 / UPEC) (NCBI:txid199310)